Protein AF-A0A7K4CVW8-F1 (afdb_monomer_lite)

Secondary structure (DSSP, 8-state):
---------------HHHHHHHHHHHHHHHHHHHSS---PPPEEEEEEEEHHHHTTSHHHHHHHHHHHHHTTEEEEEEEE--S-HHHHHHHHHHHHHHH---EEEEESS----EEEETTTTEEEE-GGGGT-SSS----SS----

Structure (mmCIF, N/CA/C/O backbone):
data_AF-A0A7K4CVW8-F1
#
_entry.id   AF-A0A7K4CVW8-F1
#
loop_
_atom_site.group_PDB
_atom_site.id
_atom_site.type_symbol
_atom_site.label_atom_id
_atom_site.label_alt_id
_atom_site.label_comp_id
_atom_site.label_asym_id
_atom_site.label_entity_id
_atom_site.label_seq_id
_atom_site.pdbx_PDB_ins_code
_atom_site.Cartn_x
_atom_site.Cartn_y
_atom_site.Cartn_z
_atom_site.occupancy
_atom_site.B_iso_or_equiv
_atom_site.auth_seq_id
_atom_site.auth_comp_id
_atom_site.auth_asym_id
_atom_site.auth_atom_id
_atom_site.pdbx_PDB_model_num
ATOM 1 N N . MET A 1 1 ? -75.493 -6.447 64.126 1.00 43.31 1 MET A N 1
ATOM 2 C CA . MET A 1 1 ? -75.022 -6.191 62.748 1.00 43.31 1 MET A CA 1
ATOM 3 C C . MET A 1 1 ? -73.633 -5.562 62.814 1.00 43.31 1 MET A C 1
ATOM 5 O O . MET A 1 1 ? -73.468 -4.570 63.503 1.00 43.31 1 MET A O 1
ATOM 9 N N . ALA A 1 2 ? -72.681 -6.268 62.195 1.00 40.19 2 ALA A N 1
ATOM 10 C CA . ALA A 1 2 ? -71.269 -6.027 61.856 1.00 40.19 2 ALA A CA 1
ATOM 11 C C . ALA A 1 2 ? -70.418 -4.902 62.500 1.00 40.19 2 ALA A C 1
ATOM 13 O O . ALA A 1 2 ? -70.657 -3.710 62.343 1.00 40.19 2 ALA A O 1
ATO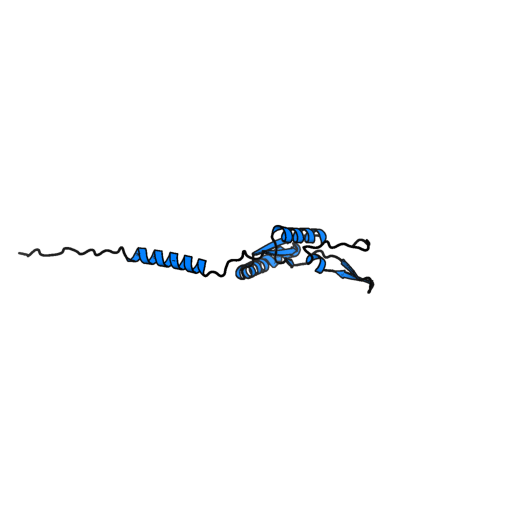M 14 N N . VAL A 1 3 ? -69.308 -5.374 63.080 1.00 46.91 3 VAL A N 1
ATOM 15 C CA . VAL A 1 3 ? -68.028 -4.720 63.404 1.00 46.91 3 VAL A CA 1
ATOM 16 C C . VAL A 1 3 ? -67.362 -4.134 62.149 1.00 46.91 3 VAL A C 1
ATOM 18 O O . VAL A 1 3 ? -67.303 -4.817 61.129 1.00 46.91 3 VAL A O 1
ATOM 21 N N . ASN A 1 4 ? -66.772 -2.934 62.237 1.00 40.31 4 ASN A N 1
ATOM 22 C CA . ASN A 1 4 ? -65.837 -2.425 61.227 1.00 40.31 4 ASN A CA 1
ATOM 23 C C . ASN A 1 4 ? -64.473 -2.125 61.872 1.00 40.31 4 ASN A C 1
ATOM 25 O O . ASN A 1 4 ? -64.293 -1.128 62.569 1.00 40.31 4 ASN A O 1
ATOM 29 N N . GLN A 1 5 ? -63.530 -3.042 61.665 1.00 47.84 5 GLN A N 1
ATOM 30 C CA . GLN A 1 5 ? -62.131 -2.958 62.071 1.00 47.84 5 GLN A CA 1
ATOM 31 C C . GLN A 1 5 ? -61.250 -3.212 60.843 1.00 47.84 5 GLN A C 1
ATOM 33 O O . GLN A 1 5 ? -61.462 -4.168 60.098 1.00 47.84 5 GLN A O 1
ATOM 38 N N . SER A 1 6 ? -60.173 -2.430 60.754 1.00 47.69 6 SER A N 1
ATOM 39 C CA . SER A 1 6 ? -58.934 -2.689 60.008 1.00 47.69 6 SER A CA 1
ATOM 40 C C . SER A 1 6 ? -58.931 -2.491 58.480 1.00 47.69 6 SER A C 1
ATOM 42 O O . SER A 1 6 ? -59.593 -3.194 57.725 1.00 47.69 6 SER A O 1
ATOM 44 N N . ARG A 1 7 ? -58.037 -1.608 58.008 1.00 45.56 7 ARG A N 1
ATOM 45 C CA . ARG A 1 7 ? -56.777 -1.995 57.328 1.00 45.56 7 ARG A CA 1
ATOM 46 C C . ARG A 1 7 ? -56.028 -0.753 56.825 1.00 45.56 7 ARG A C 1
ATOM 48 O O . ARG A 1 7 ? -56.204 -0.297 55.702 1.00 45.56 7 ARG A O 1
ATOM 55 N N . GLN A 1 8 ? -55.134 -0.240 57.669 1.00 46.28 8 GLN A N 1
ATOM 56 C CA . GLN A 1 8 ? -54.023 0.622 57.259 1.00 46.28 8 GLN A CA 1
ATOM 57 C C . GLN A 1 8 ? -53.025 -0.233 56.460 1.00 46.28 8 GLN A C 1
ATOM 59 O O . GLN A 1 8 ? -52.300 -1.058 57.019 1.00 46.28 8 GLN A O 1
ATOM 64 N N . GLY A 1 9 ? -53.029 -0.087 55.136 1.00 41.53 9 GLY A N 1
ATOM 65 C CA . GLY A 1 9 ? -52.099 -0.769 54.241 1.00 41.53 9 GLY A CA 1
ATOM 66 C C . GLY A 1 9 ? -50.728 -0.094 54.232 1.00 41.53 9 GLY A C 1
ATOM 67 O O . GLY A 1 9 ? -50.542 0.926 53.574 1.00 41.53 9 GLY A O 1
ATOM 68 N N . LYS A 1 10 ? -49.752 -0.706 54.915 1.00 52.28 10 LYS A N 1
ATOM 69 C CA . LYS A 1 10 ? -48.310 -0.470 54.729 1.00 52.28 10 LYS A CA 1
ATOM 70 C C . LYS A 1 10 ? -47.949 -0.574 53.239 1.00 52.28 10 LYS A C 1
ATOM 72 O O . LYS A 1 10 ? -47.913 -1.674 52.693 1.00 52.28 10 LYS A O 1
ATOM 77 N N . ARG A 1 11 ? -47.610 0.544 52.589 1.00 49.06 11 ARG A N 1
ATOM 78 C CA . ARG A 1 11 ? -46.854 0.542 51.324 1.00 49.06 11 ARG A CA 1
ATOM 79 C C . ARG A 1 11 ? -45.402 0.903 51.613 1.00 49.06 11 ARG A C 1
ATOM 81 O O . ARG A 1 11 ? -45.006 2.064 51.618 1.00 49.06 11 ARG A O 1
ATOM 88 N N . THR A 1 12 ? -44.616 -0.128 51.897 1.00 51.62 12 THR A N 1
ATOM 89 C CA . THR A 1 12 ? -43.173 -0.036 52.111 1.00 51.62 12 THR A CA 1
ATOM 90 C C . THR A 1 12 ? -42.462 0.148 50.765 1.00 51.62 12 THR A C 1
ATOM 92 O O . THR A 1 12 ? -42.499 -0.717 49.895 1.00 51.62 12 THR A O 1
ATOM 95 N N . ARG A 1 13 ? -41.870 1.336 50.616 1.00 51.41 13 ARG A N 1
ATOM 96 C CA . ARG A 1 13 ? -40.775 1.783 49.734 1.00 51.41 13 ARG A CA 1
ATOM 97 C C . ARG A 1 13 ? -40.160 0.731 48.780 1.00 51.41 13 ARG A C 1
ATOM 99 O O . ARG A 1 13 ? -39.399 -0.128 49.210 1.00 51.41 13 ARG A O 1
ATOM 106 N N . ARG A 1 14 ? -40.366 0.913 47.467 1.00 50.06 14 ARG A N 1
ATOM 107 C CA . ARG A 1 14 ? -39.597 0.296 46.361 1.00 50.06 14 ARG A CA 1
ATOM 108 C C . ARG A 1 14 ? -38.672 1.327 45.689 1.00 50.06 14 ARG A C 1
ATOM 110 O O . ARG A 1 14 ? -38.859 1.648 44.525 1.00 50.06 14 ARG A O 1
ATOM 117 N N . ILE A 1 15 ? -37.731 1.911 46.433 1.00 51.44 15 ILE A N 1
ATOM 118 C CA . ILE A 1 15 ? -36.802 2.931 45.884 1.00 51.44 15 ILE A CA 1
ATOM 119 C C . ILE A 1 15 ? -35.337 2.449 45.915 1.00 51.44 15 ILE A C 1
ATOM 121 O O . ILE A 1 15 ? -34.512 2.931 45.150 1.00 51.44 15 ILE A O 1
ATOM 125 N N . GLY A 1 16 ? -35.003 1.430 46.717 1.00 43.06 16 GLY A N 1
ATOM 126 C CA . GLY A 1 16 ? -33.617 0.959 46.866 1.00 43.06 16 GLY A CA 1
ATOM 127 C C . GLY A 1 16 ? -33.047 0.171 45.678 1.00 43.06 16 GLY A C 1
ATOM 128 O O . GLY A 1 16 ? -31.836 0.139 45.498 1.00 43.06 16 GLY A O 1
ATOM 129 N N . THR A 1 17 ? -33.886 -0.457 44.849 1.00 47.78 17 THR A N 1
ATOM 130 C CA . THR A 1 17 ? -33.416 -1.434 43.849 1.00 47.78 17 THR A CA 1
ATOM 131 C C . THR A 1 17 ? -32.973 -0.805 42.525 1.00 47.78 17 THR A C 1
ATOM 133 O O . THR A 1 17 ? -32.094 -1.343 41.863 1.00 47.78 17 THR A O 1
ATOM 136 N N . ALA A 1 18 ? -33.536 0.347 42.142 1.00 46.97 18 ALA A N 1
ATOM 137 C CA . ALA A 1 18 ? -33.197 1.006 40.876 1.00 46.97 18 ALA A CA 1
ATOM 138 C C . ALA A 1 18 ? -31.833 1.722 40.921 1.00 46.97 18 ALA A C 1
ATOM 140 O O . ALA A 1 18 ? -31.118 1.757 39.924 1.00 46.97 18 ALA A O 1
ATOM 141 N N . ILE A 1 19 ? -31.443 2.249 42.087 1.00 47.94 19 ILE A N 1
ATOM 142 C CA . ILE A 1 19 ? -30.190 3.003 42.255 1.00 47.94 19 ILE A CA 1
ATOM 143 C C . ILE A 1 19 ? -28.974 2.059 42.283 1.00 47.94 19 ILE A C 1
ATOM 145 O O . ILE A 1 19 ? -27.930 2.382 41.722 1.00 47.94 19 ILE A O 1
ATOM 149 N N . ALA A 1 20 ? -29.118 0.863 42.865 1.00 47.31 20 ALA A N 1
ATOM 150 C CA . ALA A 1 20 ? -28.037 -0.123 42.929 1.00 47.31 20 ALA A CA 1
ATOM 151 C C . ALA A 1 20 ? -27.660 -0.691 41.546 1.00 47.31 20 ALA A C 1
ATOM 153 O O . ALA A 1 20 ? -26.480 -0.861 41.257 1.00 47.31 20 ALA A O 1
ATOM 154 N N . LEU A 1 21 ? -28.639 -0.932 40.664 1.00 48.47 21 LEU A N 1
ATOM 155 C CA . LEU A 1 21 ? -28.390 -1.440 39.307 1.00 48.47 21 LEU A CA 1
ATOM 156 C C . LEU A 1 21 ? -27.659 -0.421 38.421 1.00 48.47 21 LEU A C 1
ATOM 158 O O . LEU A 1 21 ? -26.728 -0.792 37.712 1.00 48.47 21 LEU A O 1
ATOM 162 N N . ALA A 1 22 ? -28.029 0.861 38.495 1.00 51.94 22 ALA A N 1
ATOM 163 C CA . ALA A 1 22 ? -27.367 1.909 37.718 1.00 51.94 22 ALA A CA 1
ATOM 164 C C . ALA A 1 22 ? -25.896 2.098 38.133 1.00 51.94 22 ALA A C 1
ATOM 166 O O . ALA A 1 22 ? -25.034 2.235 37.271 1.00 51.94 22 ALA A O 1
ATOM 167 N N . ALA A 1 23 ? -25.601 2.049 39.438 1.00 53.97 23 ALA A N 1
ATOM 168 C CA . ALA A 1 23 ? -24.236 2.171 39.952 1.00 53.97 23 ALA A CA 1
ATOM 169 C C . ALA A 1 23 ? -23.344 0.974 39.575 1.00 53.97 23 ALA A C 1
ATOM 171 O O . ALA A 1 23 ? -22.166 1.154 39.287 1.00 53.97 23 ALA A O 1
ATOM 172 N N . ILE A 1 24 ? -23.893 -0.244 39.540 1.00 53.78 24 ILE A N 1
ATOM 173 C CA . ILE A 1 24 ? -23.137 -1.437 39.132 1.00 53.78 24 ILE A CA 1
ATOM 174 C C . ILE A 1 24 ? -22.801 -1.371 37.639 1.00 53.78 24 ILE A C 1
ATOM 176 O O . ILE A 1 24 ? -21.656 -1.603 37.275 1.00 53.78 24 ILE A O 1
ATOM 180 N N . VAL A 1 25 ? -23.745 -0.981 36.776 1.00 59.12 25 VAL A N 1
ATOM 181 C CA . VAL A 1 25 ? -23.490 -0.863 35.328 1.00 59.12 25 VAL A CA 1
ATOM 182 C C . VAL A 1 25 ? -22.441 0.209 35.023 1.00 59.12 25 VAL A C 1
ATOM 184 O O . VAL A 1 25 ? -21.551 -0.032 34.210 1.00 59.12 25 VAL A O 1
ATOM 187 N N . THR A 1 26 ? -22.490 1.369 35.686 1.00 59.03 26 THR A N 1
ATOM 188 C CA . THR A 1 26 ? -21.505 2.436 35.451 1.00 59.03 26 THR A CA 1
ATOM 189 C C . THR A 1 26 ? -20.126 2.083 35.996 1.00 59.03 26 THR A C 1
ATOM 191 O O . THR A 1 26 ? -19.142 2.311 35.301 1.00 59.03 26 THR A O 1
ATOM 194 N N . VAL A 1 27 ? -20.029 1.472 37.182 1.00 59.09 27 VAL A N 1
ATOM 195 C CA . VAL A 1 27 ? -18.744 1.009 37.732 1.00 59.09 27 VAL A CA 1
ATOM 196 C C . VAL A 1 27 ? -18.177 -0.148 36.911 1.00 59.09 27 VAL A C 1
ATOM 198 O O . VAL A 1 27 ? -16.974 -0.176 36.693 1.00 59.09 27 VAL A O 1
ATOM 201 N N . SER A 1 28 ? -19.003 -1.064 36.396 1.00 61.56 28 SER A N 1
ATOM 202 C CA . SER A 1 28 ? -18.556 -2.141 35.503 1.00 61.56 28 SER A CA 1
ATOM 203 C C . SER A 1 28 ? -18.100 -1.623 34.139 1.00 61.56 28 SER A C 1
ATOM 205 O O . SER A 1 28 ? -17.065 -2.067 33.660 1.00 61.56 28 SER A O 1
ATOM 207 N N . ALA A 1 29 ? -18.803 -0.663 33.530 1.00 61.44 29 ALA A N 1
ATOM 208 C CA . ALA A 1 29 ? -18.369 -0.030 32.282 1.00 61.44 29 ALA A CA 1
ATOM 209 C C . ALA A 1 29 ? -17.078 0.779 32.477 1.00 61.44 29 ALA A C 1
ATOM 211 O O . ALA A 1 29 ? -16.173 0.706 31.650 1.00 61.44 29 ALA A O 1
ATOM 212 N N . LEU A 1 30 ? -16.958 1.492 33.602 1.00 55.75 30 LEU A N 1
ATOM 213 C CA . LEU A 1 30 ? -15.744 2.220 33.958 1.00 55.75 30 LEU A CA 1
ATOM 214 C C . LEU A 1 30 ? -14.594 1.255 34.271 1.00 55.75 30 LEU A C 1
ATOM 216 O O . LEU A 1 30 ? -13.488 1.474 33.808 1.00 55.75 30 LEU A O 1
ATOM 220 N N . ALA A 1 31 ? -14.836 0.158 34.988 1.00 60.47 31 ALA A N 1
ATOM 221 C CA . ALA A 1 31 ? -13.830 -0.866 35.253 1.00 60.47 31 ALA A CA 1
ATOM 222 C C . ALA A 1 31 ? -13.394 -1.575 33.964 1.00 60.47 31 ALA A C 1
ATOM 224 O O . ALA A 1 31 ? -12.203 -1.761 33.774 1.00 60.47 31 ALA A O 1
ATOM 225 N N . LEU A 1 32 ? -14.308 -1.890 33.041 1.00 58.22 32 LEU A N 1
ATOM 226 C CA . LEU A 1 32 ? -13.972 -2.412 31.710 1.00 58.22 32 LEU A CA 1
ATOM 227 C C . LEU A 1 32 ? -13.153 -1.406 30.890 1.00 58.22 32 LEU A C 1
ATOM 229 O O . LEU A 1 32 ? -12.210 -1.801 30.213 1.00 58.22 32 LEU A O 1
ATOM 233 N N . TYR A 1 33 ? -13.456 -0.110 30.987 1.00 59.69 33 TYR A N 1
ATOM 234 C CA . TYR A 1 33 ? -12.679 0.946 30.331 1.00 59.69 33 TYR A CA 1
ATOM 235 C C . TYR A 1 33 ? -11.280 1.112 30.952 1.00 59.69 33 TYR A C 1
ATOM 237 O O . TYR A 1 33 ? -10.299 1.288 30.240 1.00 59.69 33 TYR A O 1
ATOM 245 N N . MET A 1 34 ? -11.170 1.002 32.279 1.00 58.06 34 MET A N 1
ATOM 246 C CA . MET A 1 34 ? -9.915 1.149 33.032 1.00 58.06 34 MET A CA 1
ATOM 247 C C . MET A 1 34 ? -9.038 -0.117 33.015 1.00 58.06 34 MET A C 1
ATOM 249 O O . MET A 1 34 ? -7.828 -0.014 33.197 1.00 58.06 34 MET A O 1
ATOM 253 N N . PHE A 1 35 ? -9.632 -1.298 32.807 1.00 56.88 35 PHE A N 1
ATOM 254 C CA . PHE A 1 35 ? -8.949 -2.588 32.612 1.00 56.88 35 PHE A CA 1
ATOM 255 C C . PHE A 1 35 ? -8.834 -2.993 31.142 1.00 56.88 35 PHE A C 1
ATOM 257 O O . PHE A 1 35 ? -8.297 -4.063 30.847 1.00 56.88 35 PHE A O 1
ATOM 264 N N . SER A 1 36 ? -9.300 -2.158 30.212 1.00 57.16 36 SER A N 1
ATOM 265 C CA . SER A 1 36 ? -8.929 -2.341 28.816 1.00 57.16 36 SER A CA 1
ATOM 266 C C . SER A 1 36 ? -7.402 -2.254 28.742 1.00 57.16 36 SER A C 1
ATOM 268 O O . SER A 1 36 ? -6.829 -1.332 29.337 1.00 57.16 36 SER A O 1
ATOM 270 N N . PRO A 1 37 ? -6.713 -3.196 28.067 1.00 55.66 37 PRO A N 1
ATOM 271 C CA . PRO A 1 37 ? -5.305 -2.995 27.754 1.00 55.66 37 PRO A CA 1
ATOM 272 C C . PRO A 1 37 ? -5.198 -1.602 27.136 1.00 55.66 37 PRO A C 1
ATOM 274 O O . PRO A 1 37 ? -6.064 -1.246 26.333 1.00 55.66 37 PRO A O 1
ATOM 277 N N . ARG A 1 38 ? -4.231 -0.789 27.595 1.00 53.06 38 ARG A N 1
ATOM 278 C CA . ARG A 1 38 ? -3.968 0.557 27.060 1.00 53.06 38 ARG A CA 1
ATOM 279 C C . ARG A 1 38 ? -4.239 0.520 25.557 1.00 53.06 38 ARG A C 1
ATOM 281 O O . ARG A 1 38 ? -3.534 -0.195 24.848 1.00 53.06 38 ARG A O 1
ATOM 288 N N . HIS A 1 39 ? -5.290 1.207 25.107 1.00 58.34 39 HIS A N 1
ATOM 289 C CA . HIS A 1 39 ? -5.563 1.355 23.684 1.00 58.34 39 HIS A CA 1
ATOM 290 C C . HIS A 1 39 ? -4.488 2.306 23.168 1.00 58.34 39 HIS A C 1
ATOM 292 O O . HIS A 1 39 ? -4.686 3.517 23.090 1.00 58.34 39 HIS A O 1
ATOM 298 N N . GLU A 1 40 ? -3.301 1.760 22.901 1.00 62.81 40 GLU A N 1
ATOM 299 C CA . GLU A 1 40 ? -2.447 2.357 21.890 1.00 62.81 40 GLU A CA 1
ATOM 300 C C . GLU A 1 40 ? -3.331 2.526 20.648 1.00 62.81 40 GLU A C 1
ATOM 302 O O . GLU A 1 40 ? -4.107 1.611 20.335 1.00 62.81 40 GLU A O 1
ATOM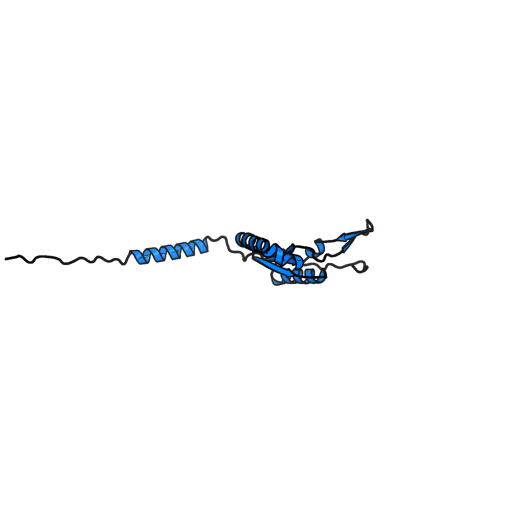 307 N N . PRO A 1 41 ? -3.311 3.699 19.994 1.00 68.81 41 PRO A N 1
ATOM 308 C CA . PRO A 1 41 ? -4.072 3.878 18.770 1.00 68.81 41 PRO A CA 1
ATOM 309 C C . PRO A 1 41 ? -3.745 2.724 17.809 1.00 68.81 41 PRO A C 1
ATOM 311 O O . PRO A 1 41 ? -2.579 2.313 17.736 1.00 68.81 41 PRO A O 1
ATOM 314 N N . PRO A 1 42 ? -4.754 2.162 17.119 1.00 77.38 42 PRO A N 1
ATOM 315 C CA . PRO A 1 42 ? -4.541 1.012 16.258 1.00 77.38 42 PRO A CA 1
ATOM 316 C C . PRO A 1 42 ? -3.466 1.338 15.224 1.00 77.38 42 PRO A C 1
ATOM 318 O O . PRO A 1 42 ? -3.424 2.432 14.655 1.00 77.38 42 PRO A O 1
ATOM 321 N N . LYS A 1 43 ? -2.566 0.381 15.000 1.00 90.94 43 LYS A N 1
ATOM 322 C CA . LYS A 1 43 ? -1.521 0.522 13.989 1.00 90.94 43 LYS A CA 1
ATOM 323 C C . LYS A 1 43 ? -2.165 0.464 12.611 1.00 90.94 43 LYS A C 1
ATOM 325 O O . LYS A 1 43 ? -2.894 -0.478 12.311 1.00 90.94 43 LYS A O 1
ATOM 330 N N . ILE A 1 44 ? -1.871 1.462 11.787 1.00 96.25 44 ILE A N 1
ATOM 331 C CA . ILE A 1 44 ? -2.468 1.598 10.460 1.00 96.25 44 ILE A CA 1
ATOM 332 C C . ILE A 1 44 ? -1.712 0.707 9.472 1.00 96.25 44 ILE A C 1
ATOM 334 O O . ILE A 1 44 ? -0.485 0.778 9.385 1.00 96.25 44 ILE A O 1
ATOM 338 N N . VAL A 1 45 ? -2.436 -0.099 8.703 1.00 97.00 45 VAL A N 1
ATOM 339 C CA . VAL A 1 45 ? -1.919 -0.921 7.602 1.00 97.00 45 VAL A CA 1
ATOM 340 C C . VAL A 1 45 ? -2.647 -0.527 6.335 1.00 97.00 45 VAL A C 1
ATOM 342 O O . VAL A 1 45 ? -3.865 -0.381 6.327 1.00 97.00 45 VAL A O 1
ATOM 345 N N . TYR A 1 46 ? -1.911 -0.347 5.246 1.00 97.31 46 TYR A N 1
ATOM 346 C CA . TYR A 1 46 ? -2.518 -0.076 3.947 1.00 97.31 46 TYR A CA 1
ATOM 347 C C . TYR A 1 46 ? -2.643 -1.367 3.144 1.00 97.31 46 TYR A C 1
ATOM 349 O O . TYR A 1 46 ? -1.743 -2.196 3.155 1.00 97.31 46 TYR A O 1
ATOM 357 N N . MET A 1 47 ? -3.730 -1.535 2.402 1.00 97.75 47 MET A N 1
ATOM 358 C CA . MET A 1 47 ? -3.866 -2.601 1.416 1.00 97.75 47 MET A CA 1
ATOM 359 C C . MET A 1 47 ? -4.158 -1.990 0.054 1.00 97.75 47 MET A C 1
ATOM 361 O O . MET A 1 47 ? -5.180 -1.337 -0.124 1.00 97.75 47 MET A O 1
ATOM 365 N N . TYR A 1 48 ? -3.294 -2.246 -0.921 1.00 97.06 48 TYR A N 1
ATOM 366 C CA . TYR A 1 48 ? -3.516 -1.854 -2.306 1.00 97.06 48 TYR A CA 1
ATOM 367 C C . TYR A 1 48 ? -3.907 -3.070 -3.120 1.00 97.06 48 TYR A C 1
ATOM 369 O O . TYR A 1 48 ? -3.130 -4.012 -3.267 1.00 97.06 48 TYR A O 1
ATOM 377 N N . VAL A 1 49 ? -5.108 -3.036 -3.676 1.00 97.44 49 VAL A N 1
ATOM 378 C CA . VAL A 1 49 ? -5.642 -4.114 -4.498 1.00 97.44 49 VAL A CA 1
ATOM 379 C C . VAL A 1 49 ? -5.733 -3.631 -5.931 1.00 97.44 49 VAL A C 1
ATOM 381 O O . VAL A 1 49 ? -6.346 -2.599 -6.210 1.00 97.44 49 VAL A O 1
ATOM 384 N N . HIS A 1 50 ? -5.130 -4.382 -6.852 1.00 96.88 50 HIS A N 1
ATOM 385 C CA . HIS A 1 50 ? -5.231 -4.070 -8.269 1.00 96.88 50 HIS A CA 1
ATOM 386 C C . HIS A 1 50 ? -6.699 -4.137 -8.719 1.00 96.88 50 HIS A C 1
ATOM 388 O O . HIS A 1 50 ? -7.407 -5.113 -8.460 1.00 96.88 50 HIS A O 1
ATOM 394 N N . SER A 1 51 ? -7.150 -3.106 -9.427 1.00 95.94 51 SER A N 1
ATOM 395 C CA . SER A 1 51 ? -8.551 -2.901 -9.815 1.00 95.94 51 SER A CA 1
ATOM 396 C C . SER A 1 51 ? -9.185 -4.066 -10.572 1.00 95.94 51 SER A C 1
ATOM 398 O O . SER A 1 51 ? -10.373 -4.334 -10.399 1.00 95.94 51 SER A O 1
ATOM 400 N N . SER A 1 52 ? -8.392 -4.813 -11.346 1.00 95.69 52 SER A N 1
ATOM 401 C CA . SER A 1 52 ? -8.862 -6.011 -12.053 1.00 95.69 52 SER A CA 1
ATOM 402 C C . SER A 1 52 ? -9.325 -7.138 -11.122 1.00 95.69 52 SER A C 1
ATOM 404 O O . SER A 1 52 ? -10.050 -8.017 -11.573 1.00 95.69 52 SER A O 1
ATOM 406 N N . LEU A 1 53 ? -8.897 -7.134 -9.854 1.00 95.94 53 LEU A N 1
ATOM 407 C CA . LEU A 1 53 ? -9.212 -8.164 -8.858 1.00 95.94 53 LEU A CA 1
ATOM 408 C C . LEU A 1 53 ? -10.193 -7.681 -7.788 1.00 95.94 53 LEU A C 1
ATOM 410 O O . LEU A 1 53 ? -10.902 -8.498 -7.206 1.00 95.94 53 LEU A O 1
ATOM 414 N N . TYR A 1 54 ? -10.273 -6.369 -7.541 1.00 95.31 54 TYR A N 1
ATOM 415 C CA . TYR A 1 54 ? -11.022 -5.815 -6.408 1.00 95.31 54 TYR A CA 1
ATOM 416 C C . TYR A 1 54 ? -12.478 -6.301 -6.349 1.00 95.31 54 TYR A C 1
ATOM 418 O O . TYR A 1 54 ? -12.938 -6.761 -5.308 1.00 95.31 54 TYR A O 1
ATOM 426 N N . SER A 1 55 ? -13.193 -6.277 -7.481 1.00 95.19 55 SER A N 1
ATOM 427 C CA . SER A 1 55 ? -14.593 -6.725 -7.526 1.00 95.19 55 SER A CA 1
ATOM 428 C C . SER A 1 55 ? -14.759 -8.233 -7.331 1.00 95.19 55 SER A C 1
ATOM 430 O O . SER A 1 55 ? -15.820 -8.661 -6.891 1.00 95.19 55 SER A O 1
ATOM 432 N N . GLN A 1 56 ? -13.764 -9.040 -7.704 1.00 96.69 56 GLN A N 1
ATOM 433 C CA . GLN A 1 56 ? -13.832 -10.500 -7.589 1.00 96.69 56 GLN A CA 1
ATOM 434 C C . GLN A 1 56 ? -13.505 -10.972 -6.171 1.00 96.69 56 GLN A C 1
ATOM 436 O O . GLN A 1 56 ? -13.926 -12.054 -5.782 1.00 96.69 56 GLN A O 1
ATOM 441 N N . MET A 1 57 ? -12.777 -10.154 -5.409 1.00 96.00 57 MET A N 1
ATOM 442 C CA . MET A 1 57 ? -12.286 -10.475 -4.069 1.00 96.00 57 MET A CA 1
ATOM 443 C C . MET A 1 57 ? -12.986 -9.677 -2.965 1.00 96.00 57 MET A C 1
ATOM 445 O O . MET A 1 57 ? -12.561 -9.731 -1.817 1.00 96.00 57 MET A O 1
ATOM 449 N N . SER A 1 58 ? -14.035 -8.907 -3.270 1.00 95.31 58 SER A N 1
ATOM 450 C CA . SER A 1 58 ? -14.614 -7.962 -2.307 1.00 95.31 58 SER A CA 1
ATOM 451 C C . SER A 1 58 ? -15.112 -8.632 -1.021 1.00 95.31 58 SER A C 1
ATOM 453 O O . SER A 1 58 ? -15.005 -8.036 0.045 1.00 95.31 58 SER A O 1
ATOM 455 N N . SER A 1 59 ? -15.629 -9.866 -1.100 1.00 97.38 59 SER A N 1
ATOM 456 C CA . SER A 1 59 ? -16.016 -10.644 0.086 1.00 97.38 59 SER A CA 1
ATOM 457 C C . SER A 1 59 ? -14.816 -11.017 0.950 1.00 97.38 59 SER A C 1
ATOM 459 O O . SER A 1 59 ? -14.877 -10.896 2.168 1.00 97.38 59 SER A O 1
ATOM 461 N N . ASP A 1 60 ? -13.724 -11.436 0.316 1.00 97.88 60 ASP A N 1
ATOM 462 C CA . ASP A 1 60 ? -12.522 -11.911 0.999 1.00 97.88 60 ASP A CA 1
ATOM 463 C C . ASP A 1 60 ? -11.764 -10.737 1.624 1.00 97.88 60 ASP A C 1
ATOM 465 O O . ASP A 1 60 ? -11.281 -10.834 2.746 1.00 97.88 60 ASP A O 1
ATOM 469 N N . ILE A 1 61 ? -11.729 -9.599 0.925 1.00 97.62 61 ILE A N 1
ATOM 470 C CA . ILE A 1 61 ? -11.202 -8.329 1.432 1.00 97.62 61 ILE A CA 1
ATOM 471 C C . ILE A 1 61 ? -12.001 -7.877 2.656 1.00 97.62 61 ILE A C 1
ATOM 473 O O . ILE A 1 61 ? -11.400 -7.537 3.668 1.00 97.62 61 ILE A O 1
ATOM 477 N N . ALA A 1 62 ? -13.337 -7.911 2.587 1.00 97.31 62 ALA A N 1
ATOM 478 C CA . ALA A 1 62 ? -14.188 -7.515 3.707 1.00 97.31 62 ALA A CA 1
ATOM 479 C C . ALA A 1 62 ? -14.019 -8.440 4.922 1.00 97.31 62 ALA A C 1
ATOM 481 O O . ALA A 1 62 ? -14.037 -7.972 6.058 1.00 97.31 62 ALA A O 1
ATOM 482 N N . GLN A 1 63 ? -13.834 -9.746 4.703 1.00 98.19 63 GLN A N 1
ATOM 483 C CA . GLN A 1 63 ? -13.523 -10.672 5.793 1.00 98.19 63 GLN A CA 1
ATOM 484 C C . GLN A 1 63 ? -12.142 -10.380 6.392 1.00 98.19 63 GLN A C 1
ATOM 486 O O . GLN A 1 63 ? -12.001 -10.309 7.608 1.00 98.19 63 GLN A O 1
ATOM 491 N N . TYR A 1 64 ? -11.133 -10.166 5.548 1.00 97.69 64 TYR A N 1
ATOM 492 C CA . TYR A 1 64 ? -9.779 -9.870 6.002 1.00 97.69 64 TYR A CA 1
ATOM 493 C C . TYR A 1 64 ? -9.702 -8.553 6.790 1.00 97.69 64 TYR A C 1
ATOM 495 O O . TYR A 1 64 ? -9.016 -8.485 7.805 1.00 97.69 64 TYR A O 1
ATOM 503 N N . GLU A 1 65 ? -10.434 -7.523 6.363 1.00 97.31 65 GLU A N 1
ATOM 504 C CA . GLU A 1 65 ? -10.579 -6.260 7.095 1.00 97.31 65 GLU A CA 1
ATOM 505 C C . GLU A 1 65 ? -11.131 -6.499 8.507 1.00 97.31 65 GLU A C 1
ATOM 507 O O . GLU A 1 65 ? -10.500 -6.086 9.480 1.00 97.31 65 GLU A O 1
ATOM 512 N N . GLN A 1 66 ? -12.214 -7.274 8.639 1.00 97.12 66 GLN A N 1
ATOM 513 C CA . GLN A 1 66 ? -12.780 -7.639 9.946 1.00 97.12 66 GLN A CA 1
ATOM 514 C C . GLN A 1 66 ? -11.781 -8.395 10.833 1.00 97.12 66 GLN A C 1
ATOM 516 O O . GLN A 1 66 ? -11.703 -8.134 12.034 1.00 97.12 66 GLN A O 1
ATOM 521 N N . ASP A 1 67 ? -11.006 -9.317 10.261 1.00 97.56 67 ASP A N 1
ATOM 522 C CA . ASP A 1 67 ? -10.029 -10.117 11.007 1.00 97.56 67 ASP A CA 1
ATOM 523 C C . ASP A 1 67 ? -8.858 -9.254 11.523 1.00 97.56 67 ASP A C 1
ATOM 525 O O . ASP A 1 67 ? -8.382 -9.426 12.655 1.00 97.56 67 ASP A O 1
ATOM 529 N N . VAL A 1 68 ? -8.400 -8.294 10.711 1.00 95.00 68 VAL A N 1
ATOM 530 C CA . VAL A 1 68 ? -7.333 -7.348 11.072 1.00 95.00 68 VAL A CA 1
ATOM 531 C C . VAL A 1 68 ? -7.814 -6.360 12.139 1.00 95.00 68 VAL A C 1
ATOM 533 O O . VAL A 1 68 ? -7.114 -6.146 13.134 1.00 95.00 68 VAL A O 1
ATOM 536 N N . GLU A 1 69 ? -9.030 -5.831 11.999 1.00 93.19 69 GLU A N 1
ATOM 537 C CA . GLU A 1 69 ? -9.654 -4.950 12.992 1.00 93.19 69 GLU A CA 1
ATOM 538 C C . GLU A 1 69 ? -9.888 -5.660 14.329 1.00 93.19 69 GLU A C 1
ATOM 540 O O . GLU A 1 69 ? -9.557 -5.123 15.390 1.00 93.19 69 GLU A O 1
ATOM 545 N N . ALA A 1 70 ? -10.365 -6.910 14.300 1.00 92.56 70 ALA A N 1
ATOM 546 C CA . ALA A 1 70 ? -10.518 -7.740 15.496 1.00 92.56 70 ALA A CA 1
ATOM 547 C C . ALA A 1 70 ? -9.181 -8.008 16.211 1.00 92.56 70 ALA A C 1
ATOM 549 O O . ALA A 1 70 ? -9.159 -8.260 17.418 1.00 92.56 70 ALA A O 1
ATOM 550 N N . SER A 1 71 ? -8.065 -7.915 15.484 1.00 90.88 71 SER A N 1
ATOM 551 C CA . SER A 1 71 ? -6.707 -8.042 16.021 1.00 90.88 71 SER A CA 1
ATOM 552 C C . SER A 1 71 ? -6.145 -6.725 16.582 1.00 90.88 71 SER A C 1
ATOM 554 O O . SER A 1 71 ? -5.023 -6.715 17.094 1.00 90.88 71 SER A O 1
ATOM 556 N N . GLY A 1 72 ? -6.893 -5.617 16.503 1.00 91.69 72 GLY A N 1
ATOM 557 C CA . GLY A 1 72 ? -6.505 -4.304 17.034 1.00 91.69 72 GLY A CA 1
ATOM 558 C C . GLY A 1 72 ? -5.705 -3.421 16.069 1.00 91.69 72 GLY A C 1
ATOM 559 O O . GLY A 1 72 ? -4.980 -2.530 16.516 1.00 91.69 72 GLY A O 1
ATOM 560 N N . TRP A 1 73 ? -5.805 -3.666 14.762 1.00 94.56 73 TRP A N 1
ATOM 561 C CA . TRP A 1 73 ? -5.140 -2.886 13.710 1.00 94.56 73 TRP A CA 1
ATOM 562 C C . TRP A 1 73 ? -6.175 -2.137 12.855 1.00 94.56 73 TRP A C 1
ATOM 564 O O . TRP A 1 73 ? -7.318 -2.562 12.764 1.00 94.56 73 TRP A O 1
ATOM 574 N N . ASP A 1 74 ? -5.783 -1.023 12.231 1.00 95.50 74 ASP A N 1
ATOM 575 C CA . ASP A 1 74 ? -6.627 -0.240 11.306 1.00 95.50 74 ASP A CA 1
ATOM 576 C C . ASP A 1 74 ? -6.205 -0.570 9.870 1.00 95.50 74 ASP A C 1
ATOM 578 O O . ASP A 1 74 ? -5.137 -0.135 9.429 1.00 95.50 74 ASP A O 1
ATOM 582 N N . LEU A 1 75 ? -6.995 -1.374 9.153 1.00 97.06 75 LEU A N 1
ATOM 583 C CA . LEU A 1 75 ? -6.726 -1.693 7.752 1.00 97.06 75 LEU A CA 1
ATOM 584 C C . LEU A 1 75 ? -7.413 -0.678 6.838 1.00 97.06 75 LEU A C 1
ATOM 586 O O . LEU A 1 75 ? -8.628 -0.541 6.851 1.00 97.06 75 LEU A O 1
ATOM 590 N N . ARG A 1 76 ? -6.648 -0.024 5.961 1.00 97.12 76 ARG A N 1
ATOM 591 C CA . ARG A 1 76 ? -7.190 0.881 4.940 1.00 97.12 76 ARG A CA 1
ATOM 592 C C . ARG A 1 76 ? -7.013 0.291 3.560 1.00 97.12 76 ARG A C 1
ATOM 594 O O . ARG A 1 76 ? -5.889 0.166 3.071 1.00 97.12 76 ARG A O 1
ATOM 601 N N . VAL A 1 77 ? -8.128 -0.064 2.932 1.00 97.62 77 VAL A N 1
ATOM 602 C CA . VAL A 1 77 ? -8.133 -0.720 1.625 1.00 97.62 77 VAL A CA 1
ATOM 603 C C . VAL A 1 77 ? -8.300 0.296 0.494 1.00 97.62 77 VAL A C 1
ATOM 605 O O . VAL A 1 77 ? -9.203 1.131 0.501 1.00 97.62 77 VAL A O 1
ATOM 608 N N . PHE A 1 78 ? -7.456 0.178 -0.526 1.00 97.00 78 PHE A N 1
ATOM 609 C CA . PHE A 1 78 ? -7.442 1.016 -1.716 1.00 97.00 78 PHE A CA 1
ATOM 610 C C . PHE A 1 78 ? -7.569 0.157 -2.972 1.00 97.00 78 PHE A C 1
ATOM 612 O O . PHE A 1 78 ? -6.773 -0.750 -3.218 1.00 97.00 78 PHE A O 1
ATOM 619 N N . ASN A 1 79 ? -8.549 0.489 -3.805 1.00 96.56 79 ASN A N 1
ATOM 620 C CA . ASN A 1 79 ? -8.650 -0.021 -5.166 1.00 96.56 79 ASN A CA 1
ATOM 621 C C . ASN A 1 79 ? -7.786 0.854 -6.089 1.00 96.56 79 ASN A C 1
ATOM 623 O O . ASN A 1 79 ? -8.059 2.048 -6.229 1.00 96.56 79 ASN A O 1
ATOM 627 N N . VAL A 1 80 ? -6.743 0.277 -6.693 1.00 95.56 80 VAL A N 1
ATOM 628 C CA . VAL A 1 80 ? -5.737 1.022 -7.466 1.00 95.56 80 VAL A CA 1
ATOM 629 C C . VAL A 1 80 ? -5.479 0.426 -8.848 1.00 95.56 80 VAL A C 1
ATOM 631 O O . VAL A 1 80 ? -5.656 -0.765 -9.095 1.00 95.56 80 VAL A O 1
ATOM 634 N N . SER A 1 81 ? -5.011 1.266 -9.767 1.00 94.38 81 SER A N 1
ATOM 635 C CA . SER A 1 81 ? -4.586 0.876 -11.116 1.00 94.38 81 SER A CA 1
ATOM 636 C C . SER A 1 81 ? -3.335 1.661 -11.514 1.00 94.38 81 SER A C 1
ATOM 638 O O . SER A 1 81 ? -3.352 2.458 -12.455 1.00 94.38 81 SER A O 1
ATOM 640 N N . TRP A 1 82 ? -2.266 1.517 -10.733 1.00 92.12 82 TRP A N 1
ATOM 641 C CA . TRP A 1 82 ? -1.014 2.217 -11.000 1.00 92.12 82 TRP A CA 1
ATOM 642 C C . TRP A 1 82 ? -0.215 1.519 -12.090 1.00 92.12 82 TRP A C 1
ATOM 644 O O . TRP A 1 82 ? -0.007 0.312 -12.047 1.00 92.12 82 TRP A O 1
ATOM 654 N N . SER A 1 83 ? 0.277 2.301 -13.046 1.00 87.44 83 SER A N 1
ATOM 655 C CA . SER A 1 83 ? 1.176 1.822 -14.098 1.00 87.44 83 SER A CA 1
ATOM 656 C C . SER A 1 83 ? 2.652 2.068 -13.777 1.00 87.44 83 SER A C 1
ATOM 658 O O . SER A 1 83 ? 3.513 1.666 -14.550 1.00 87.44 83 SER A O 1
ATOM 660 N N . ASN A 1 84 ? 2.952 2.770 -12.679 1.00 89.81 84 ASN A N 1
ATOM 661 C CA . ASN A 1 84 ? 4.296 3.218 -12.329 1.00 89.81 84 ASN A CA 1
ATOM 662 C C . ASN A 1 84 ? 4.600 2.927 -10.851 1.00 89.81 84 ASN A C 1
ATOM 664 O O . ASN A 1 84 ? 3.860 3.363 -9.965 1.00 89.81 84 ASN A O 1
ATOM 668 N N . ALA A 1 85 ? 5.717 2.241 -10.593 1.00 92.31 85 ALA A N 1
ATOM 669 C CA . ALA A 1 85 ? 6.196 1.915 -9.253 1.00 92.31 85 ALA A CA 1
ATOM 670 C C . ALA A 1 85 ? 6.486 3.175 -8.421 1.00 92.31 85 ALA A C 1
ATOM 672 O O . ALA A 1 85 ? 6.171 3.212 -7.233 1.00 92.31 85 ALA A O 1
ATOM 673 N N . ALA A 1 86 ? 6.980 4.250 -9.042 1.00 91.12 86 ALA A N 1
ATOM 674 C CA . ALA A 1 86 ? 7.248 5.513 -8.359 1.00 91.12 86 ALA A CA 1
ATOM 675 C C . ALA A 1 86 ? 5.974 6.141 -7.766 1.00 91.12 86 ALA A C 1
ATOM 677 O O . ALA A 1 86 ? 6.011 6.677 -6.663 1.00 91.12 86 ALA A O 1
ATOM 678 N N . GLN A 1 87 ? 4.821 6.027 -8.443 1.00 92.62 87 GLN A N 1
ATOM 679 C CA . GLN A 1 87 ? 3.549 6.540 -7.908 1.00 92.62 87 GLN A CA 1
ATOM 680 C C . GLN A 1 87 ? 3.127 5.791 -6.640 1.00 92.62 87 GLN A C 1
ATOM 682 O O . GLN A 1 87 ? 2.736 6.417 -5.653 1.00 92.62 87 GLN A O 1
ATOM 687 N N . MET A 1 88 ? 3.240 4.460 -6.656 1.00 93.12 88 MET A N 1
ATOM 688 C CA . MET A 1 88 ? 2.979 3.634 -5.476 1.00 93.12 88 MET A CA 1
ATOM 689 C C . MET A 1 88 ? 3.949 3.987 -4.342 1.00 93.12 88 MET A C 1
ATOM 691 O O . MET A 1 88 ? 3.525 4.178 -3.202 1.00 93.12 88 MET A O 1
ATOM 695 N N . LYS A 1 89 ? 5.240 4.137 -4.661 1.00 93.31 89 LYS A N 1
ATOM 696 C CA . LYS A 1 89 ? 6.279 4.514 -3.702 1.00 93.31 89 LYS A CA 1
ATOM 697 C C . LYS A 1 89 ? 5.984 5.850 -3.031 1.00 93.31 89 LYS A C 1
ATOM 699 O O . LYS A 1 89 ? 5.998 5.922 -1.807 1.00 93.31 89 LYS A O 1
ATOM 704 N N . THR A 1 90 ? 5.647 6.881 -3.804 1.00 93.25 90 THR A N 1
ATOM 705 C CA . THR A 1 90 ? 5.270 8.191 -3.257 1.00 93.25 90 THR A CA 1
ATOM 706 C C . THR A 1 90 ? 4.090 8.077 -2.295 1.00 93.25 90 THR A C 1
ATOM 708 O O . THR A 1 90 ? 4.123 8.689 -1.229 1.00 93.25 90 THR A O 1
ATOM 711 N N . ASN A 1 91 ? 3.069 7.275 -2.623 1.00 94.75 91 ASN A N 1
ATOM 712 C CA . ASN A 1 91 ? 1.919 7.096 -1.737 1.00 94.75 91 ASN A CA 1
ATOM 713 C C . ASN A 1 91 ? 2.304 6.403 -0.419 1.00 94.75 91 ASN A C 1
ATOM 715 O O . ASN A 1 91 ? 1.911 6.866 0.650 1.00 94.75 91 ASN A O 1
ATOM 719 N N . LEU A 1 92 ? 3.128 5.352 -0.484 1.00 94.81 92 LEU A N 1
ATOM 720 C CA . LEU A 1 92 ? 3.658 4.656 0.692 1.00 94.81 92 LEU A CA 1
ATOM 721 C C . LEU A 1 92 ? 4.507 5.572 1.582 1.00 94.81 92 LEU A C 1
ATOM 723 O O . LEU A 1 92 ? 4.271 5.637 2.786 1.00 94.81 92 LEU A O 1
ATOM 727 N N . THR A 1 93 ? 5.451 6.318 1.002 1.00 94.69 93 THR A N 1
ATOM 728 C CA . THR A 1 93 ? 6.301 7.270 1.734 1.00 94.69 93 THR A CA 1
ATOM 729 C C . THR A 1 93 ? 5.470 8.389 2.365 1.00 94.69 93 THR A C 1
ATOM 731 O O . THR A 1 93 ? 5.699 8.774 3.515 1.00 94.69 93 THR A O 1
ATOM 734 N N . GLN A 1 94 ? 4.453 8.893 1.661 1.00 94.19 94 GLN A N 1
ATOM 735 C CA . GLN A 1 94 ? 3.531 9.878 2.222 1.00 94.19 94 GLN A CA 1
ATOM 736 C C . GLN A 1 94 ? 2.720 9.289 3.384 1.00 94.19 94 GLN A C 1
ATOM 738 O O . GLN A 1 94 ? 2.605 9.923 4.430 1.00 94.19 94 GLN A O 1
ATOM 743 N N . ALA A 1 95 ? 2.175 8.081 3.240 1.00 94.69 95 ALA A N 1
ATOM 744 C CA . ALA A 1 95 ? 1.426 7.420 4.305 1.00 94.69 95 ALA A CA 1
ATOM 745 C C . ALA A 1 95 ? 2.311 7.151 5.534 1.00 94.69 95 ALA A C 1
ATOM 747 O O . ALA A 1 95 ? 1.897 7.409 6.662 1.00 94.69 95 ALA A O 1
ATOM 748 N N . TYR A 1 96 ? 3.554 6.718 5.329 1.00 94.06 96 TYR A N 1
ATOM 749 C CA . TYR A 1 96 ? 4.522 6.520 6.405 1.00 94.06 96 TYR A CA 1
ATOM 750 C C . TYR A 1 96 ? 4.856 7.828 7.127 1.00 94.06 96 TYR A C 1
ATOM 752 O O . TYR A 1 96 ? 4.692 7.916 8.340 1.00 94.06 96 TYR A O 1
ATOM 760 N N . SER A 1 97 ? 5.227 8.878 6.392 1.00 92.44 97 SER A N 1
ATOM 761 C CA . SER A 1 97 ? 5.600 10.171 6.987 1.00 92.44 97 SER A CA 1
ATOM 762 C C . SER A 1 97 ? 4.442 10.898 7.679 1.00 92.44 97 SER A C 1
ATOM 764 O O . SER A 1 97 ? 4.663 11.581 8.678 1.00 92.44 97 SER A O 1
ATOM 766 N N . THR A 1 98 ? 3.212 10.773 7.171 1.00 93.00 98 THR A N 1
ATOM 767 C CA . THR A 1 98 ? 2.054 11.524 7.694 1.00 93.00 98 THR A CA 1
ATOM 768 C C . THR A 1 98 ? 1.248 10.765 8.740 1.00 93.00 98 THR A C 1
ATOM 770 O O . THR A 1 98 ? 0.704 11.386 9.651 1.00 93.00 98 THR A O 1
ATOM 773 N N . LEU A 1 99 ? 1.153 9.439 8.617 1.00 92.44 99 LEU A N 1
ATOM 774 C CA . LEU A 1 99 ? 0.304 8.600 9.466 1.00 92.44 99 LEU A CA 1
ATOM 775 C C . LEU A 1 99 ? 1.095 7.588 10.296 1.00 92.44 99 LEU A C 1
ATOM 777 O O . LEU A 1 99 ? 0.512 6.973 11.184 1.00 92.44 99 LEU A O 1
ATOM 781 N N . GLY A 1 100 ? 2.386 7.388 10.019 1.00 91.81 100 GLY A N 1
ATOM 782 C CA . GLY A 1 100 ? 3.185 6.370 10.696 1.00 91.81 100 GLY A CA 1
ATOM 783 C C . GLY A 1 100 ? 2.666 4.957 10.437 1.00 91.81 100 GLY A C 1
ATOM 784 O O . GLY A 1 100 ? 2.577 4.168 11.378 1.00 91.81 100 GLY A O 1
ATOM 785 N N . ILE A 1 101 ? 2.263 4.650 9.192 1.00 94.88 101 ILE A N 1
ATOM 786 C CA . ILE A 1 101 ? 1.757 3.311 8.854 1.00 94.88 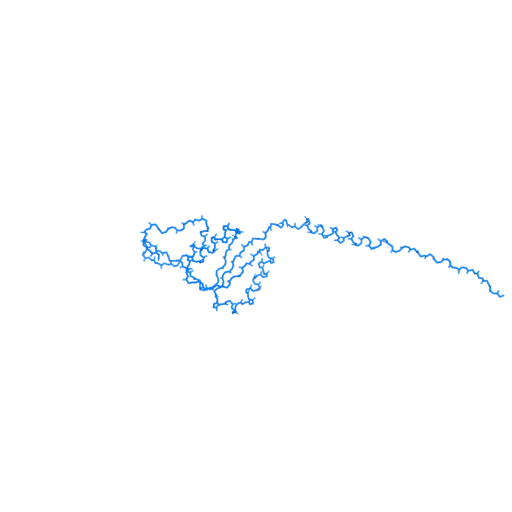101 ILE A CA 1
ATOM 787 C C . ILE A 1 101 ? 2.763 2.234 9.273 1.00 94.88 101 ILE A C 1
ATOM 789 O O . ILE A 1 101 ? 3.971 2.379 9.101 1.00 94.88 101 ILE A O 1
ATOM 793 N N . ALA A 1 102 ? 2.251 1.135 9.818 1.00 93.81 102 ALA A N 1
ATOM 794 C CA . ALA A 1 102 ? 3.060 0.016 10.281 1.00 93.81 102 ALA A CA 1
ATOM 795 C C . ALA A 1 102 ? 3.434 -0.956 9.151 1.00 93.81 102 ALA A C 1
ATOM 797 O O . ALA A 1 102 ? 4.309 -1.799 9.336 1.00 93.81 102 ALA A O 1
ATOM 798 N N . GLY A 1 103 ? 2.774 -0.857 7.996 1.00 93.56 103 GLY A N 1
ATOM 799 C CA . GLY A 1 103 ? 3.080 -1.664 6.823 1.00 93.56 103 GLY A CA 1
ATOM 800 C C . GLY A 1 103 ? 2.055 -1.506 5.707 1.00 93.56 103 GLY A C 1
ATOM 801 O O . GLY A 1 103 ? 1.065 -0.778 5.836 1.00 93.56 103 GLY A O 1
ATOM 802 N N . ALA A 1 104 ? 2.299 -2.220 4.609 1.00 95.75 104 ALA A N 1
ATOM 803 C CA . ALA A 1 104 ? 1.390 -2.290 3.479 1.00 95.75 104 ALA A CA 1
ATOM 804 C C . ALA A 1 104 ? 1.302 -3.706 2.893 1.00 95.75 104 ALA A C 1
ATOM 806 O O . ALA A 1 104 ? 2.265 -4.469 2.929 1.00 95.75 104 ALA A O 1
ATOM 807 N N . ILE A 1 105 ? 0.142 -4.028 2.327 1.00 96.38 105 ILE A N 1
ATOM 808 C CA . ILE A 1 105 ? -0.170 -5.279 1.640 1.00 96.38 105 ILE A CA 1
ATOM 809 C C . ILE A 1 105 ? -0.438 -4.947 0.173 1.00 96.38 105 ILE A C 1
ATOM 811 O O . ILE A 1 105 ? -1.275 -4.098 -0.137 1.00 96.38 105 ILE A O 1
ATOM 815 N N . LEU A 1 106 ? 0.270 -5.618 -0.732 1.00 95.44 106 LEU A N 1
ATOM 816 C CA . LEU A 1 106 ? 0.152 -5.428 -2.176 1.00 95.44 106 LEU A CA 1
ATOM 817 C C . LEU A 1 106 ? -0.551 -6.647 -2.782 1.00 95.44 106 LEU A C 1
ATOM 819 O O . LEU A 1 106 ? -0.021 -7.753 -2.733 1.00 95.44 106 LEU A O 1
ATOM 823 N N . VAL A 1 107 ? -1.752 -6.460 -3.333 1.00 95.56 107 VAL A N 1
ATOM 824 C CA . VAL A 1 107 ? -2.583 -7.542 -3.881 1.00 95.56 107 VAL A CA 1
ATOM 825 C C . VAL A 1 107 ? -2.738 -7.379 -5.390 1.00 95.56 107 VAL A C 1
ATOM 827 O O . VAL A 1 107 ? -3.211 -6.348 -5.878 1.00 95.56 107 VAL A O 1
ATOM 830 N N . GLY A 1 108 ? -2.382 -8.426 -6.133 1.00 93.50 108 GLY A N 1
ATOM 831 C CA . GLY A 1 108 ? -2.486 -8.482 -7.591 1.00 93.50 108 GLY A CA 1
ATOM 832 C C . GLY A 1 108 ? -1.222 -8.043 -8.325 1.00 93.50 108 GLY A C 1
ATOM 833 O O . GLY A 1 108 ? -0.149 -7.934 -7.739 1.00 93.50 108 GLY A O 1
ATOM 834 N N . ASN A 1 109 ? -1.361 -7.812 -9.632 1.00 91.19 109 ASN A N 1
ATOM 835 C CA . ASN A 1 109 ? -0.258 -7.379 -10.486 1.00 91.19 109 ASN A CA 1
ATOM 836 C C . ASN A 1 109 ? 0.016 -5.885 -10.276 1.00 91.19 109 ASN A C 1
ATOM 838 O O . ASN A 1 109 ? -0.620 -5.037 -10.900 1.00 91.19 109 ASN A O 1
ATOM 842 N N . GLN A 1 110 ? 0.915 -5.581 -9.347 1.00 91.56 110 GLN A N 1
ATOM 843 C CA . GLN A 1 110 ? 1.347 -4.221 -9.053 1.00 91.56 110 GLN A CA 1
ATOM 844 C C . GLN A 1 110 ? 2.581 -3.859 -9.887 1.00 91.56 110 GLN A C 1
ATOM 846 O O . GLN A 1 110 ? 3.358 -4.747 -10.245 1.00 91.56 110 GLN A O 1
ATOM 851 N N . PRO A 1 111 ? 2.796 -2.569 -10.194 1.00 92.06 111 PRO A N 1
ATOM 852 C CA . PRO A 1 111 ? 4.047 -2.152 -10.805 1.00 92.06 111 PRO A CA 1
ATOM 853 C C . PRO A 1 111 ? 5.211 -2.456 -9.854 1.00 92.06 111 PRO A C 1
ATOM 855 O O . PRO A 1 111 ? 5.067 -2.360 -8.637 1.00 92.06 111 PRO A O 1
ATOM 858 N N . TYR A 1 112 ? 6.368 -2.799 -10.410 1.00 90.19 112 TYR A N 1
ATOM 859 C CA . TYR A 1 112 ? 7.583 -3.125 -9.667 1.00 90.19 112 TYR A CA 1
ATOM 860 C C . TYR A 1 112 ? 8.771 -2.366 -10.251 1.00 90.19 112 TYR A C 1
ATOM 862 O O . TYR A 1 112 ? 8.744 -1.949 -11.410 1.00 90.19 112 TYR A O 1
ATOM 870 N N . GLN A 1 113 ? 9.809 -2.187 -9.439 1.00 90.06 113 GLN A N 1
ATOM 871 C CA . GLN A 1 113 ? 11.077 -1.634 -9.893 1.00 90.06 113 GLN A CA 1
ATOM 872 C C . GLN A 1 113 ? 11.986 -2.768 -10.367 1.00 90.06 113 GLN A C 1
ATOM 874 O O . GLN A 1 113 ? 11.975 -3.843 -9.770 1.00 90.06 113 GLN A O 1
ATOM 879 N N . LEU A 1 114 ? 12.762 -2.549 -11.425 1.00 89.31 114 LEU A N 1
ATOM 880 C CA . LEU A 1 114 ? 13.805 -3.482 -11.844 1.00 89.31 114 LEU A CA 1
ATOM 881 C C . LEU A 1 114 ? 15.124 -3.129 -11.163 1.00 89.31 114 LEU A C 1
ATOM 883 O O . LEU A 1 114 ? 15.440 -1.952 -10.980 1.00 89.31 114 LEU A O 1
ATOM 887 N N . ARG A 1 115 ? 15.885 -4.159 -10.795 1.00 85.62 115 ARG A N 1
ATOM 888 C CA . ARG A 1 115 ? 17.269 -4.042 -10.340 1.00 85.62 115 ARG A CA 1
ATOM 889 C C . ARG A 1 115 ? 18.174 -4.755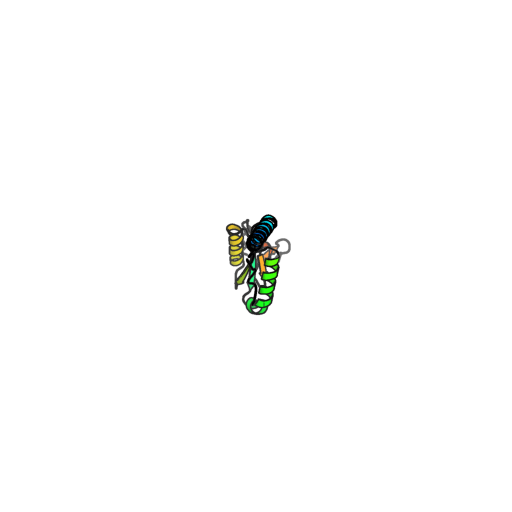 -11.333 1.00 85.62 115 ARG A C 1
ATOM 891 O O . ARG A 1 115 ? 17.901 -5.898 -11.697 1.00 85.62 115 ARG A O 1
ATOM 898 N N . ASN A 1 116 ? 19.252 -4.084 -11.718 1.00 88.50 116 ASN A N 1
ATOM 899 C CA . ASN A 1 116 ? 20.366 -4.673 -12.445 1.00 88.50 116 ASN A CA 1
ATOM 900 C C . ASN A 1 116 ? 21.398 -5.209 -11.439 1.00 88.50 116 ASN A C 1
ATOM 902 O O . ASN A 1 116 ? 21.887 -4.466 -10.584 1.00 88.50 116 ASN A O 1
ATOM 906 N N . ASP A 1 117 ? 21.711 -6.500 -11.503 1.00 84.25 117 ASP A N 1
ATOM 907 C CA . ASP A 1 117 ? 22.862 -7.062 -10.802 1.00 84.25 117 ASP A CA 1
ATOM 908 C C . ASP A 1 117 ? 24.060 -7.091 -11.748 1.00 84.25 117 ASP A C 1
ATOM 910 O O . ASP A 1 117 ? 24.214 -7.981 -12.583 1.00 84.25 117 ASP A O 1
ATOM 914 N N . THR A 1 118 ? 24.945 -6.110 -11.587 1.00 84.75 118 THR A N 1
ATOM 915 C CA . THR A 1 118 ? 26.142 -5.947 -12.419 1.00 84.75 118 THR A CA 1
ATOM 916 C C . THR A 1 118 ? 27.140 -7.099 -12.286 1.00 84.75 118 THR A C 1
ATOM 918 O O . THR A 1 118 ? 27.998 -7.262 -13.154 1.00 84.75 118 THR A O 1
ATOM 921 N N . SER A 1 119 ? 27.036 -7.927 -11.239 1.00 85.44 119 SER A N 1
ATOM 922 C CA . SER A 1 119 ? 27.907 -9.092 -11.051 1.00 85.44 119 SER A CA 1
ATOM 923 C C . SER A 1 119 ? 27.478 -10.306 -11.879 1.00 85.44 119 SER A C 1
ATOM 925 O O . SER A 1 119 ? 28.321 -11.122 -12.257 1.00 85.44 119 SER A O 1
ATOM 927 N N . THR A 1 120 ? 26.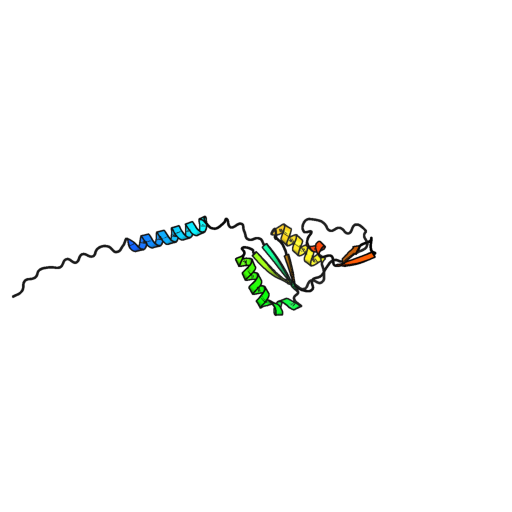186 -10.404 -12.197 1.00 87.44 120 THR A N 1
ATOM 928 C CA . THR A 1 120 ? 25.582 -11.508 -12.959 1.00 87.44 120 THR A CA 1
ATOM 929 C C . THR A 1 120 ? 25.043 -11.065 -14.322 1.00 87.44 120 THR A C 1
ATOM 931 O O . THR A 1 120 ? 24.780 -11.911 -15.175 1.00 87.44 120 THR A O 1
ATOM 934 N N . ASN A 1 121 ? 24.947 -9.752 -14.564 1.00 87.56 121 ASN A N 1
ATOM 935 C CA . ASN A 1 121 ? 24.294 -9.136 -15.721 1.00 87.56 121 ASN A CA 1
ATOM 936 C C . ASN A 1 121 ? 22.826 -9.591 -15.869 1.00 87.56 121 ASN A C 1
ATOM 938 O O . ASN A 1 121 ? 22.317 -9.759 -16.982 1.00 87.56 121 ASN A O 1
ATOM 942 N N . GLU A 1 122 ? 22.161 -9.823 -14.735 1.00 90.62 122 GLU A N 1
ATOM 943 C CA . GLU A 1 122 ? 20.753 -10.203 -14.650 1.00 90.62 122 GLU A CA 1
ATOM 944 C C . GLU A 1 122 ? 19.893 -9.011 -14.216 1.00 90.62 122 GLU A C 1
ATOM 946 O O . GLU A 1 122 ? 20.300 -8.181 -13.403 1.00 90.62 122 GLU A O 1
ATOM 951 N N . VAL A 1 123 ? 18.670 -8.948 -14.748 1.00 89.12 123 VAL A N 1
ATOM 952 C CA . VAL A 1 123 ? 17.678 -7.927 -14.403 1.00 89.12 123 VAL A CA 1
ATOM 953 C C . VAL A 1 123 ? 16.460 -8.617 -13.810 1.00 89.12 123 VAL A C 1
ATOM 955 O O . VAL A 1 123 ? 15.858 -9.476 -14.458 1.00 89.12 123 VAL A O 1
ATOM 958 N N . PHE A 1 124 ? 16.085 -8.243 -12.588 1.00 89.81 124 PHE A N 1
ATOM 959 C CA . PHE A 1 124 ? 14.965 -8.860 -11.879 1.00 89.81 124 PHE A CA 1
ATOM 960 C C . PHE A 1 124 ? 14.103 -7.832 -11.128 1.00 89.81 124 PHE A C 1
ATOM 962 O O . PHE A 1 124 ? 14.589 -6.752 -10.777 1.00 89.81 124 PHE A O 1
ATOM 969 N N . PRO A 1 125 ? 12.811 -8.137 -10.893 1.00 89.62 125 PRO A N 1
ATOM 970 C CA . PRO A 1 125 ? 11.942 -7.325 -10.046 1.00 89.62 125 PRO A CA 1
ATOM 971 C C . PRO A 1 125 ? 12.506 -7.177 -8.634 1.00 89.62 125 PRO A C 1
ATOM 973 O O . PRO A 1 125 ? 13.022 -8.133 -8.063 1.00 89.62 125 PRO A O 1
ATOM 976 N N . GLN A 1 126 ? 12.396 -5.980 -8.065 1.00 87.94 126 GLN A N 1
ATOM 977 C CA . GLN A 1 126 ? 12.901 -5.675 -6.738 1.00 87.94 126 GLN A CA 1
ATOM 978 C C . GLN A 1 126 ? 11.814 -5.062 -5.856 1.00 87.94 126 GLN A C 1
ATOM 980 O O . GLN A 1 126 ? 11.644 -3.845 -5.775 1.00 87.94 126 GLN A O 1
ATOM 985 N N . GLU A 1 127 ? 11.123 -5.918 -5.113 1.00 84.50 127 GLU A N 1
ATOM 986 C CA . GLU A 1 127 ? 10.048 -5.539 -4.194 1.00 84.50 127 GLU A CA 1
ATOM 987 C C . GLU A 1 127 ? 10.562 -4.740 -2.989 1.00 84.50 127 GLU A C 1
ATOM 989 O O . GLU A 1 127 ? 9.823 -3.935 -2.421 1.00 84.50 127 GLU A O 1
ATOM 994 N N . LEU A 1 128 ? 11.847 -4.896 -2.632 1.00 88.00 128 LEU A N 1
ATOM 995 C CA . LEU A 1 128 ? 12.504 -4.103 -1.583 1.00 88.00 128 LEU A CA 1
ATOM 996 C C . LEU A 1 128 ? 12.431 -2.596 -1.856 1.00 88.00 128 LEU A C 1
ATOM 998 O O . LEU A 1 128 ? 12.448 -1.808 -0.911 1.00 88.00 128 LEU A O 1
ATOM 1002 N N . TYR A 1 129 ? 12.262 -2.198 -3.123 1.00 89.12 129 TYR A N 1
ATOM 1003 C CA . TYR A 1 129 ? 12.010 -0.810 -3.494 1.00 89.12 129 TYR A CA 1
ATOM 1004 C C . TYR A 1 129 ? 10.823 -0.212 -2.730 1.00 89.12 129 TYR A C 1
ATOM 1006 O O . TYR A 1 129 ? 10.849 0.968 -2.406 1.00 89.12 129 TYR A O 1
ATOM 1014 N N . PHE A 1 130 ? 9.804 -0.996 -2.366 1.00 91.81 130 PHE A N 1
ATOM 1015 C CA . PHE A 1 130 ? 8.647 -0.509 -1.608 1.00 91.81 130 PHE A CA 1
ATOM 1016 C C . PHE A 1 130 ? 8.832 -0.522 -0.088 1.00 91.81 130 PHE A C 1
ATOM 1018 O O . PHE A 1 130 ? 7.990 0.030 0.615 1.00 91.81 130 PHE A O 1
ATOM 1025 N N . MET A 1 131 ? 9.912 -1.111 0.430 1.00 88.75 131 MET A N 1
ATOM 1026 C CA . MET A 1 131 ? 10.139 -1.252 1.876 1.00 88.75 131 MET A CA 1
ATOM 1027 C C . MET A 1 131 ? 10.949 -0.096 2.480 1.00 88.75 131 MET A C 1
ATOM 1029 O O . MET A 1 131 ? 10.855 0.150 3.677 1.00 88.75 131 MET A O 1
ATOM 1033 N N . ASP A 1 132 ? 11.708 0.635 1.661 1.00 87.44 132 ASP A N 1
ATOM 1034 C CA . ASP A 1 132 ? 12.566 1.747 2.100 1.00 87.44 132 ASP A CA 1
ATOM 1035 C C . ASP A 1 132 ? 11.802 3.086 2.216 1.00 87.44 132 ASP A C 1
ATOM 1037 O O . ASP A 1 132 ? 11.817 3.900 1.299 1.00 87.44 132 ASP A O 1
ATOM 1041 N N . LEU A 1 133 ? 11.016 3.302 3.270 1.00 86.88 133 LEU A N 1
ATOM 1042 C CA . LEU A 1 133 ? 10.071 4.435 3.322 1.00 86.88 133 LEU A CA 1
ATOM 1043 C C . LEU A 1 133 ? 10.644 5.744 3.889 1.00 86.88 133 LEU A C 1
ATOM 1045 O O . LEU A 1 133 ? 9.947 6.760 3.852 1.00 86.88 133 LEU A O 1
ATOM 1049 N N . ASP A 1 134 ? 11.875 5.725 4.392 1.00 78.00 134 ASP A N 1
ATOM 1050 C CA . ASP A 1 134 ? 12.564 6.853 5.028 1.00 78.00 134 ASP A CA 1
ATOM 1051 C C . ASP A 1 134 ? 13.913 7.213 4.383 1.00 78.00 134 ASP A C 1
ATOM 1053 O O . ASP A 1 134 ? 14.511 8.222 4.768 1.00 78.00 134 ASP A O 1
ATOM 1057 N N . GLY A 1 135 ? 14.366 6.441 3.392 1.00 65.31 135 GLY A N 1
ATOM 1058 C CA . GLY A 1 135 ? 15.539 6.721 2.573 1.00 65.31 135 GLY A CA 1
ATOM 1059 C C . GLY 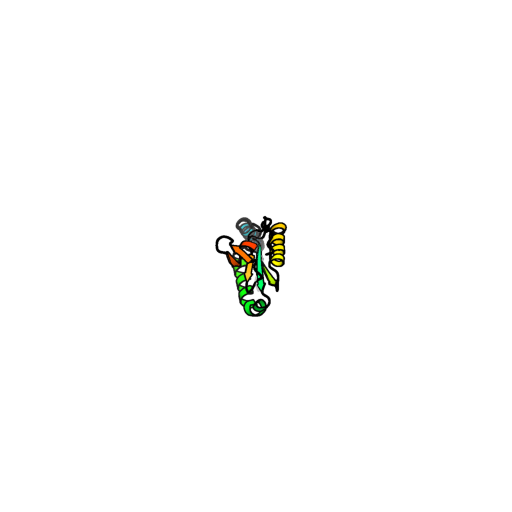A 1 135 ? 15.214 7.201 1.156 1.00 65.31 135 GLY A C 1
ATOM 1060 O O . GLY A 1 135 ? 14.126 6.985 0.612 1.00 65.31 135 GLY A O 1
ATOM 1061 N N . ASP A 1 136 ? 16.203 7.846 0.536 1.00 64.69 136 ASP A N 1
ATOM 1062 C CA . ASP A 1 136 ? 16.200 8.120 -0.899 1.00 64.69 136 ASP A CA 1
ATOM 1063 C C . ASP A 1 136 ? 16.781 6.907 -1.637 1.00 64.69 136 ASP A C 1
ATOM 1065 O O . ASP A 1 136 ? 17.974 6.607 -1.527 1.00 64.69 136 ASP A O 1
ATOM 1069 N N . TRP A 1 137 ? 15.952 6.226 -2.431 1.00 61.59 137 TRP A N 1
ATOM 1070 C CA . TRP A 1 137 ? 16.428 5.197 -3.353 1.00 61.59 137 TRP A CA 1
ATOM 1071 C C . TRP A 1 137 ? 17.084 5.869 -4.566 1.00 61.59 137 TRP A C 1
ATOM 1073 O O . TRP A 1 137 ? 16.417 6.166 -5.558 1.00 61.59 137 TRP A O 1
ATOM 1083 N N . ASN A 1 138 ? 18.383 6.147 -4.469 1.00 58.34 138 ASN A N 1
ATOM 1084 C CA . ASN A 1 138 ? 19.149 6.759 -5.553 1.00 58.34 138 ASN A CA 1
ATOM 1085 C C . ASN A 1 138 ? 19.759 5.690 -6.469 1.00 58.34 138 ASN A C 1
ATOM 1087 O O . ASN A 1 138 ? 20.536 4.849 -6.023 1.00 58.34 138 ASN A O 1
ATOM 1091 N N . ASP A 1 139 ? 19.426 5.769 -7.756 1.00 58.53 139 ASP A N 1
ATOM 1092 C CA . ASP A 1 139 ? 20.232 5.222 -8.849 1.00 58.53 139 ASP A CA 1
ATOM 1093 C C . ASP A 1 139 ? 21.537 6.036 -8.906 1.00 58.53 139 ASP A C 1
ATOM 1095 O O . ASP A 1 139 ? 21.520 7.254 -9.105 1.00 58.53 139 ASP A O 1
ATOM 1099 N N . THR A 1 140 ? 22.661 5.389 -8.596 1.00 57.94 140 THR A N 1
ATOM 1100 C CA . THR A 1 140 ? 23.966 6.057 -8.455 1.00 57.94 140 THR A CA 1
ATOM 1101 C C . THR A 1 140 ? 24.867 5.898 -9.675 1.00 57.94 140 THR A C 1
ATOM 1103 O O . THR A 1 140 ? 25.902 6.563 -9.739 1.00 57.94 140 THR A O 1
ATOM 1106 N N . ASP A 1 141 ? 24.507 5.036 -10.622 1.00 64.56 141 ASP A N 1
ATOM 1107 C CA . ASP A 1 141 ? 25.255 4.743 -11.844 1.00 64.56 141 ASP A CA 1
ATOM 1108 C C . ASP A 1 141 ? 24.660 5.399 -13.100 1.00 64.56 141 ASP A C 1
ATOM 1110 O O . ASP A 1 141 ? 25.393 5.619 -14.069 1.00 64.56 141 ASP A O 1
ATOM 1114 N N . GLY A 1 142 ? 23.420 5.896 -13.036 1.00 49.47 142 GLY A N 1
ATOM 1115 C CA . GLY A 1 142 ? 22.856 6.807 -14.037 1.00 49.47 142 GLY A CA 1
ATOM 1116 C C . GLY A 1 142 ? 22.455 6.129 -15.348 1.00 49.47 142 GLY A C 1
ATOM 1117 O O . GLY A 1 142 ? 22.110 6.806 -16.324 1.00 49.47 142 GLY A O 1
ATOM 1118 N N . ASP A 1 143 ? 22.483 4.805 -15.386 1.00 61.09 143 ASP A N 1
ATOM 1119 C CA . ASP A 1 143 ? 21.757 3.987 -16.334 1.00 61.09 143 ASP A CA 1
ATOM 1120 C C . ASP A 1 143 ? 20.301 3.905 -15.887 1.00 61.09 143 ASP A C 1
ATOM 1122 O O . ASP A 1 143 ? 19.931 3.080 -15.061 1.00 61.09 143 ASP A O 1
ATOM 1126 N N . LEU A 1 144 ? 19.495 4.805 -16.470 1.00 43.38 144 LEU A N 1
ATOM 1127 C CA . LEU A 1 144 ? 18.041 4.870 -16.322 1.00 43.38 144 LEU A CA 1
ATOM 1128 C C . LEU A 1 144 ? 17.444 3.480 -16.064 1.00 43.38 144 LEU A C 1
ATOM 1130 O O . LEU A 1 144 ? 17.435 2.635 -16.962 1.00 43.38 144 LEU A O 1
ATOM 1134 N N . ILE A 1 145 ? 16.949 3.315 -14.837 1.00 54.00 145 ILE A N 1
ATOM 1135 C CA . ILE A 1 145 ? 16.011 2.279 -14.389 1.00 54.00 145 ILE A CA 1
ATOM 1136 C C . ILE A 1 145 ? 15.071 1.740 -15.471 1.00 54.00 145 ILE A C 1
ATOM 1138 O O . ILE A 1 145 ? 14.449 2.554 -16.195 1.00 54.00 145 ILE A O 1
#

Radius of gyration: 31.27 Å; chains: 1; bounding box: 103×23×80 Å

Foldseek 3Di:
DDDDDDDDDDPDDPPPPPVVVVVVVVVVVVVCVVPDDPLPPAAEEEEEAEQVCCVVCVVVVVVVCVVSVVVRHHYHYDHDHDPDPVVVLVVLLCCCVPPVHPYYHYHDDDDFDWDQDPVVRDIDTDPCSNVPNPDDPDPPPPPDD

pLDDT: mean 78.77, std 19.54, range [40.19, 98.19]

Sequence (145 aa):
MAVNQSRQGKRTRRIGTAIALAAIVTVSALALYMFSPRHEPPKIVYMYVHSSLYSQMSSDIAQYEQDVEASGWDLRVFNVSWSNAAQMKTNLTQAYSTLGIAGAILVGNQPYQLRNDTSTNEVFPQELYFMDLDGDWNDTDGDLI